Protein AF-A0A9P7KBS8-F1 (afdb_monomer_lite)

InterPro domains:
  IPR001563 Peptidase S10, serine carboxypeptidase [PF00450] (5-68)
  IPR029058 Alpha/Beta hydrolase fold [G3DSA:3.40.50.1820] (2-72)
  IPR029058 Alpha/Beta hydrolase fold [SSF53474] (4-68)

Foldseek 3Di:
DDPPDPCLDPVNCVVVVHDNPDRDDPDDPDDPCVPDDPDDDCVVPPVVVCCVPDPDDDDDDDCPDPVDHPVD

Radius of gyration: 18.94 Å; chains: 1; bounding box: 39×31×44 Å

Secondary structure (DSSP, 8-state):
-PSSPGGG-HHHHHHTT--TT----SS-SS-SSTT---SPPGGGTTHHHHHHHSS-------TT-SSS-S--

Organism: NCBI:txid117018

pLDDT: mean 93.21, std 6.56, range [59.62, 98.25]

Structure (mmCIF, N/CA/C/O backbone):
data_AF-A0A9P7KBS8-F1
#
_entry.id   AF-A0A9P7KBS8-F1
#
loop_
_atom_site.group_PDB
_atom_site.id
_atom_site.type_symbol
_atom_site.label_atom_id
_atom_site.label_alt_id
_atom_site.label_comp_id
_atom_site.label_asym_id
_atom_site.label_entity_id
_atom_site.label_seq_id
_atom_site.pdbx_PDB_ins_code
_atom_site.Cartn_x
_atom_site.Cartn_y
_atom_site.Cartn_z
_atom_site.occupancy
_atom_site.B_iso_or_equiv
_atom_site.auth_seq_id
_atom_site.auth_comp_id
_atom_site.auth_asym_id
_atom_site.auth_atom_id
_atom_site.pdbx_PDB_model_num
ATOM 1 N N . MET A 1 1 ? 18.121 -11.262 -7.040 1.00 59.62 1 MET A N 1
ATOM 2 C CA . MET A 1 1 ? 16.818 -10.967 -7.676 1.00 59.62 1 MET A CA 1
ATOM 3 C C . MET A 1 1 ? 16.965 -11.250 -9.159 1.00 59.62 1 MET A C 1
ATOM 5 O O . MET A 1 1 ? 17.995 -10.888 -9.714 1.00 59.62 1 MET A O 1
ATOM 9 N N . VAL A 1 2 ? 16.023 -11.967 -9.771 1.00 73.94 2 VAL A N 1
ATOM 10 C CA . VAL A 1 2 ? 16.090 -12.298 -11.204 1.00 73.94 2 VAL A CA 1
ATOM 11 C C . VAL A 1 2 ? 15.586 -11.097 -12.001 1.00 73.94 2 VAL A C 1
ATOM 13 O O . VAL A 1 2 ? 14.570 -10.510 -11.638 1.00 73.94 2 V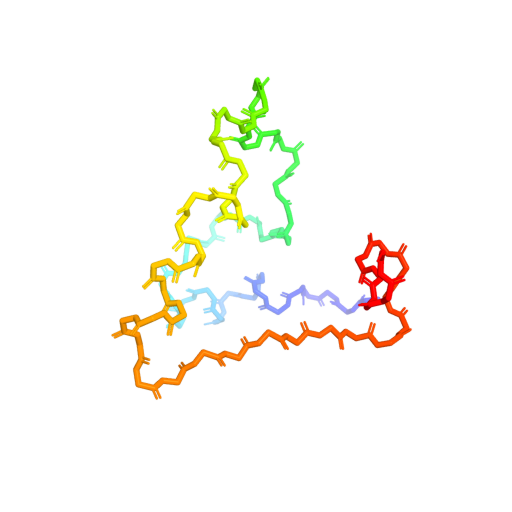AL A O 1
ATOM 16 N N . ALA A 1 3 ? 16.313 -10.716 -13.048 1.00 80.75 3 ALA A N 1
ATOM 17 C CA . ALA A 1 3 ? 15.902 -9.678 -13.985 1.00 80.75 3 ALA A CA 1
ATOM 18 C C . ALA A 1 3 ? 15.272 -10.310 -15.247 1.00 80.75 3 ALA A C 1
ATOM 20 O O . ALA A 1 3 ? 15.740 -11.370 -15.671 1.00 80.75 3 ALA A O 1
ATOM 21 N N . PRO A 1 4 ? 14.270 -9.662 -15.872 1.00 87.00 4 PRO A N 1
ATOM 22 C CA . PRO A 1 4 ? 13.584 -8.461 -15.389 1.00 87.00 4 PRO A CA 1
ATOM 23 C C . PRO A 1 4 ? 12.648 -8.764 -14.205 1.00 87.00 4 PRO A C 1
ATOM 25 O O . PRO A 1 4 ? 12.160 -9.884 -14.048 1.00 87.00 4 PRO A O 1
ATOM 28 N N . VAL A 1 5 ? 12.378 -7.742 -13.386 1.00 92.19 5 VAL A N 1
ATOM 29 C CA . VAL A 1 5 ? 11.304 -7.779 -12.377 1.00 92.19 5 VAL A CA 1
ATOM 30 C C . VAL A 1 5 ? 9.977 -8.094 -13.081 1.00 92.19 5 VAL A C 1
ATOM 32 O O . VAL A 1 5 ? 9.775 -7.685 -14.222 1.00 92.19 5 VAL A O 1
ATOM 35 N N . TYR A 1 6 ? 9.066 -8.828 -12.430 1.00 94.38 6 TYR A N 1
ATOM 36 C CA . TYR A 1 6 ? 7.850 -9.348 -13.075 1.00 94.38 6 TYR A CA 1
ATOM 37 C C . TYR A 1 6 ? 7.029 -8.260 -13.789 1.00 94.38 6 TYR A C 1
ATOM 39 O O . TYR A 1 6 ? 6.684 -8.425 -14.957 1.00 94.38 6 TYR A O 1
ATOM 47 N N . PHE A 1 7 ? 6.789 -7.126 -13.124 1.00 95.31 7 PHE A N 1
ATOM 48 C CA . PHE A 1 7 ? 6.048 -5.994 -13.692 1.00 95.31 7 PHE A CA 1
ATOM 49 C C . PHE A 1 7 ? 6.818 -5.203 -14.759 1.00 95.31 7 PHE A C 1
ATOM 51 O O . PHE A 1 7 ? 6.226 -4.367 -15.436 1.00 95.31 7 PHE A O 1
ATOM 58 N N . ASP A 1 8 ? 8.108 -5.485 -14.954 1.00 95.75 8 ASP A N 1
ATOM 59 C CA . ASP A 1 8 ? 8.920 -4.904 -16.022 1.00 95.75 8 ASP A CA 1
ATOM 60 C C . ASP A 1 8 ? 8.986 -5.755 -17.293 1.00 95.75 8 ASP A C 1
ATOM 62 O O . ASP A 1 8 ? 9.525 -5.296 -18.301 1.00 95.75 8 ASP A O 1
ATOM 66 N N . ARG A 1 9 ? 8.409 -6.962 -17.292 1.00 95.56 9 ARG A N 1
ATOM 67 C CA . ARG A 1 9 ? 8.326 -7.798 -18.493 1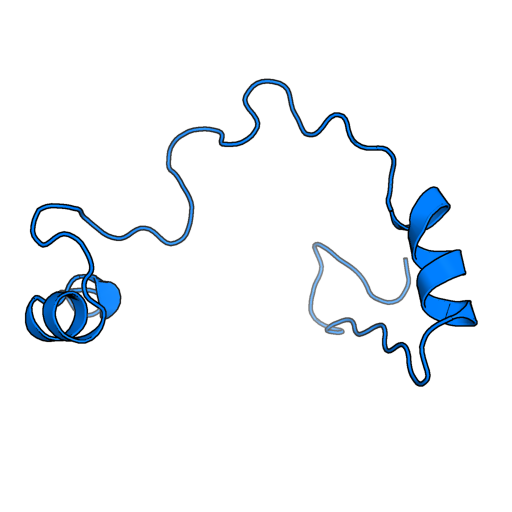.00 95.56 9 ARG A CA 1
ATOM 68 C C . ARG A 1 9 ? 7.372 -7.193 -19.528 1.00 95.56 9 ARG A C 1
ATOM 70 O O . ARG A 1 9 ? 6.268 -6.765 -19.194 1.00 95.56 9 ARG A O 1
ATOM 77 N N . GLU A 1 10 ? 7.764 -7.223 -20.801 1.00 95.88 10 GLU A N 1
ATOM 78 C CA . GLU A 1 10 ? 6.959 -6.677 -21.905 1.00 95.88 10 GLU A CA 1
ATOM 79 C C . GLU A 1 10 ? 5.607 -7.380 -22.066 1.00 95.88 10 GLU A C 1
ATOM 81 O O . GLU A 1 10 ? 4.586 -6.729 -22.297 1.00 95.88 10 GLU A O 1
ATOM 86 N N . ASP A 1 11 ? 5.585 -8.706 -21.915 1.00 96.56 11 ASP A N 1
ATOM 87 C CA . ASP A 1 11 ? 4.366 -9.502 -22.021 1.00 96.56 11 ASP A CA 1
ATOM 88 C C . ASP A 1 11 ? 3.371 -9.171 -20.901 1.00 96.56 11 ASP A C 1
ATOM 90 O O . ASP A 1 11 ? 2.179 -9.005 -21.166 1.00 96.56 11 ASP A O 1
ATOM 94 N N . VAL A 1 12 ? 3.864 -8.975 -19.674 1.00 97.06 12 VAL A N 1
ATOM 95 C CA . VAL A 1 12 ? 3.057 -8.528 -18.529 1.00 97.06 12 VAL A CA 1
ATOM 96 C C . VAL A 1 12 ? 2.522 -7.118 -18.763 1.00 97.06 12 VAL A C 1
ATOM 98 O O . VAL A 1 12 ? 1.316 -6.908 -18.640 1.00 97.06 12 VAL A O 1
ATOM 101 N N . LYS A 1 13 ? 3.373 -6.164 -19.166 1.00 97.81 13 LYS A N 1
ATOM 102 C CA . LYS A 1 13 ? 2.953 -4.78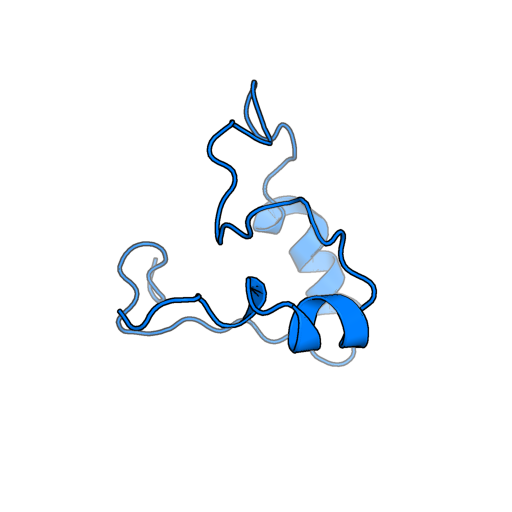1 -19.456 1.00 97.81 13 LYS A CA 1
ATOM 103 C C . LYS A 1 13 ? 1.861 -4.732 -20.518 1.00 97.81 13 LYS A C 1
ATOM 105 O O . LYS A 1 13 ? 0.856 -4.049 -20.331 1.00 97.81 13 LYS A O 1
ATOM 110 N N . LYS A 1 14 ? 2.009 -5.510 -21.592 1.00 97.88 14 LYS A N 1
ATOM 111 C CA . LYS A 1 14 ? 0.995 -5.622 -22.644 1.00 97.88 14 LYS A CA 1
ATOM 112 C C . LYS A 1 14 ? -0.318 -6.204 -22.116 1.00 97.88 14 LYS A C 1
ATOM 114 O O . LYS A 1 14 ? -1.375 -5.687 -22.461 1.00 97.88 14 LYS A O 1
ATOM 119 N N . ALA A 1 15 ? -0.257 -7.241 -21.281 1.00 98.25 15 ALA A N 1
ATOM 120 C CA . ALA A 1 15 ? -1.442 -7.905 -20.741 1.00 98.25 15 ALA A CA 1
ATOM 121 C C . ALA A 1 15 ? -2.276 -7.008 -19.807 1.00 98.25 15 ALA A C 1
ATOM 123 O O . ALA A 1 15 ? -3.499 -7.126 -19.794 1.00 98.25 15 ALA A O 1
ATOM 124 N N . ILE A 1 16 ? -1.636 -6.104 -19.054 1.00 97.50 16 ILE A N 1
ATOM 125 C CA . ILE A 1 16 ? -2.318 -5.172 -18.133 1.00 97.50 16 ILE A CA 1
ATOM 126 C C . ILE A 1 16 ? -2.503 -3.759 -18.710 1.00 97.50 16 ILE A C 1
ATOM 128 O O . ILE A 1 16 ? -2.925 -2.857 -17.990 1.00 97.50 16 ILE A O 1
ATOM 132 N N . HIS A 1 17 ? -2.170 -3.552 -19.988 1.00 97.75 17 HIS A N 1
ATOM 133 C CA . HIS A 1 17 ? -2.167 -2.240 -20.648 1.00 97.75 17 HIS A CA 1
ATOM 134 C C . HIS A 1 17 ? -1.300 -1.177 -19.939 1.00 97.75 17 HIS A C 1
ATOM 136 O O . HIS A 1 17 ? -1.641 0.007 -19.925 1.00 97.75 17 HIS A O 1
ATOM 142 N N . ALA A 1 18 ? -0.165 -1.580 -19.361 1.00 97.25 18 ALA A N 1
ATOM 143 C CA . ALA A 1 18 ? 0.807 -0.655 -18.787 1.00 97.25 18 ALA A CA 1
ATOM 144 C C . ALA A 1 18 ? 1.736 -0.058 -19.867 1.00 97.25 18 ALA A C 1
ATOM 146 O O . ALA A 1 18 ? 2.012 -0.712 -20.879 1.00 97.25 18 ALA A O 1
ATOM 147 N N . PRO A 1 19 ? 2.270 1.163 -19.663 1.00 96.75 19 PRO A N 1
ATOM 148 C CA . PRO A 1 19 ? 3.202 1.784 -20.602 1.00 96.75 19 PRO A CA 1
ATOM 149 C C . PRO A 1 19 ? 4.478 0.943 -20.811 1.00 96.75 19 PRO A C 1
ATOM 151 O O . PRO A 1 19 ? 5.119 0.562 -19.829 1.00 96.75 19 PRO A O 1
ATOM 154 N N . PRO A 1 20 ? 4.911 0.694 -22.065 1.00 93.81 20 PRO A N 1
ATOM 155 C CA . PRO A 1 20 ? 6.090 -0.133 -22.341 1.00 93.81 20 PRO A CA 1
ATOM 156 C C . PRO A 1 20 ? 7.404 0.551 -21.929 1.00 93.81 20 PRO A C 1
ATOM 158 O O . PRO A 1 20 ? 8.329 -0.110 -21.468 1.00 93.81 20 PRO A O 1
ATOM 161 N N . ASN A 1 21 ? 7.459 1.883 -22.027 1.00 93.75 21 ASN A N 1
ATOM 162 C CA . ASN A 1 21 ? 8.667 2.691 -21.822 1.00 93.75 21 ASN A CA 1
ATOM 163 C C . ASN A 1 21 ? 8.784 3.266 -20.401 1.00 93.75 21 ASN A C 1
ATOM 165 O O . ASN A 1 21 ? 9.408 4.305 -20.200 1.00 93.75 21 ASN A O 1
ATOM 169 N N . PHE A 1 22 ? 8.147 2.629 -19.422 1.00 91.88 22 PHE A N 1
ATOM 170 C CA . PHE A 1 22 ? 8.222 3.029 -18.021 1.00 91.88 22 PHE A CA 1
ATOM 171 C C . PHE A 1 22 ? 8.769 1.874 -17.192 1.00 91.88 22 PHE A C 1
ATOM 173 O O . PHE A 1 22 ? 8.333 0.738 -17.375 1.00 91.88 22 PHE A O 1
ATOM 180 N N . LYS A 1 23 ? 9.726 2.148 -16.305 1.00 93.12 23 LYS A N 1
ATOM 181 C CA . LYS A 1 23 ? 10.279 1.145 -15.392 1.00 93.12 23 LYS A CA 1
ATOM 182 C C . LYS A 1 23 ? 9.411 1.072 -14.142 1.00 93.12 23 LYS A C 1
ATOM 184 O O . LYS A 1 23 ? 9.091 2.103 -13.559 1.00 93.12 23 LYS A O 1
ATOM 189 N N . TRP A 1 24 ? 9.013 -0.128 -13.750 1.00 93.88 24 TRP A N 1
ATOM 190 C CA . TRP A 1 24 ? 8.220 -0.329 -12.547 1.00 93.88 24 TRP A CA 1
ATOM 191 C C . TRP A 1 24 ? 9.091 -0.198 -11.291 1.00 93.88 24 TRP A C 1
ATOM 193 O O . TR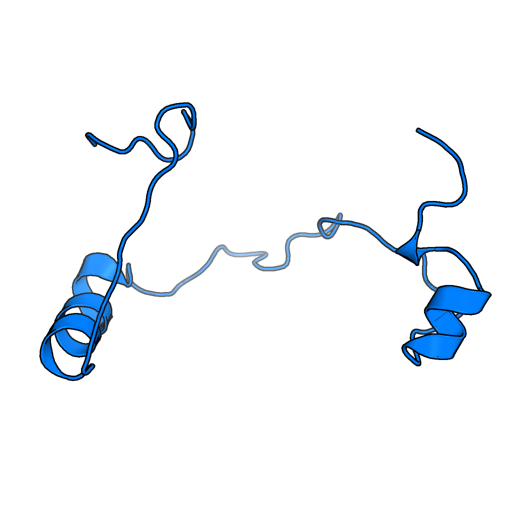P A 1 24 ? 10.214 -0.699 -11.236 1.00 93.88 24 TRP A O 1
ATOM 203 N N . PHE A 1 25 ? 8.539 0.450 -10.268 1.00 93.12 25 PHE A N 1
ATOM 204 C CA . PHE A 1 25 ? 9.123 0.559 -8.936 1.00 93.12 25 PHE A CA 1
ATOM 205 C C . PHE A 1 25 ? 8.028 0.309 -7.899 1.00 93.12 25 PHE A C 1
ATOM 207 O O . PHE A 1 25 ? 6.878 0.692 -8.113 1.00 93.12 25 PHE A O 1
ATOM 214 N N . GLU A 1 26 ? 8.387 -0.331 -6.787 1.00 93.00 26 GLU A N 1
ATOM 215 C CA . GLU A 1 26 ? 7.452 -0.630 -5.695 1.00 93.00 26 GLU A CA 1
ATOM 216 C C . GLU A 1 26 ? 6.999 0.645 -4.970 1.00 93.00 26 GLU A C 1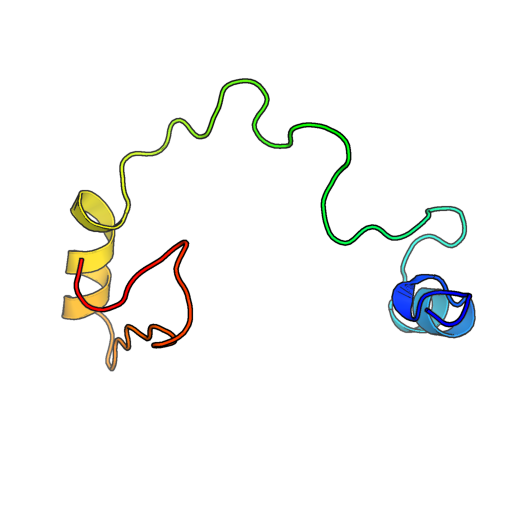
ATOM 218 O O . GLU A 1 26 ? 5.809 0.839 -4.733 1.00 93.00 26 GLU A O 1
ATOM 223 N N . CYS A 1 27 ? 7.945 1.545 -4.701 1.00 93.88 27 CYS A N 1
ATOM 224 C CA . CYS A 1 27 ? 7.709 2.871 -4.143 1.00 93.88 27 CYS A CA 1
ATOM 225 C C . CYS A 1 27 ? 8.270 3.934 -5.094 1.00 93.88 27 CYS A C 1
ATOM 227 O O . CYS A 1 27 ? 9.282 3.710 -5.760 1.00 93.88 27 CYS A O 1
ATOM 229 N N . SER A 1 28 ? 7.621 5.097 -5.147 1.00 94.12 28 SER A N 1
ATOM 230 C CA . SER A 1 28 ? 8.126 6.253 -5.892 1.00 94.12 28 SER A CA 1
ATOM 231 C C . SER A 1 28 ? 9.459 6.729 -5.306 1.00 94.12 28 SER A C 1
ATOM 233 O O . SER A 1 28 ? 9.585 6.855 -4.091 1.00 94.12 28 SER A O 1
ATOM 235 N N . GLU A 1 29 ? 10.433 7.042 -6.165 1.00 93.06 29 GLU A N 1
ATOM 236 C CA . GLU A 1 29 ? 11.703 7.667 -5.752 1.00 93.06 29 GLU A CA 1
ATOM 237 C C . GLU A 1 29 ? 11.532 9.143 -5.351 1.00 93.06 29 GLU A C 1
ATOM 239 O O . GLU A 1 29 ? 12.431 9.741 -4.765 1.00 93.06 29 GLU A O 1
ATOM 244 N N . VAL A 1 30 ? 10.378 9.736 -5.669 1.00 94.94 30 VAL A N 1
ATOM 245 C CA . VAL A 1 30 ? 9.999 11.096 -5.269 1.00 94.94 30 VAL A CA 1
ATOM 246 C C . VAL A 1 30 ? 8.835 11.067 -4.283 1.00 94.94 30 VAL A C 1
ATOM 248 O O . VAL A 1 30 ? 7.924 10.244 -4.420 1.00 94.94 30 VAL A O 1
ATOM 251 N N . ASP A 1 31 ? 8.838 11.995 -3.326 1.00 94.44 31 ASP A N 1
ATOM 252 C CA . ASP A 1 31 ? 7.777 12.117 -2.327 1.00 94.44 31 ASP A CA 1
ATOM 253 C C . ASP A 1 31 ? 6.421 12.385 -2.989 1.00 94.44 31 ASP A C 1
ATOM 255 O O . ASP A 1 31 ? 6.186 13.442 -3.579 1.00 94.44 31 ASP A O 1
ATOM 259 N N . VAL A 1 32 ? 5.494 11.436 -2.842 1.00 94.88 32 VAL A N 1
ATOM 260 C CA . VAL A 1 32 ? 4.101 11.597 -3.295 1.00 94.88 32 VAL A CA 1
ATOM 261 C C . VAL A 1 32 ? 3.317 12.572 -2.407 1.00 94.88 32 VAL A C 1
ATOM 263 O O . VAL A 1 32 ? 2.353 13.185 -2.861 1.00 94.88 32 VAL A O 1
ATOM 266 N N . PHE A 1 33 ? 3.779 12.774 -1.167 1.00 95.69 33 PHE A N 1
ATOM 267 C CA . PHE A 1 33 ? 3.312 13.798 -0.232 1.00 95.69 33 PHE A CA 1
ATOM 268 C C . PHE A 1 33 ? 4.460 14.766 0.104 1.00 95.69 33 PHE A C 1
ATOM 270 O O . PHE A 1 33 ? 5.022 14.698 1.197 1.00 95.69 33 PHE A O 1
ATOM 277 N N . PRO A 1 34 ? 4.814 15.707 -0.793 1.00 94.75 34 PRO A N 1
ATOM 278 C CA . PRO A 1 34 ? 6.004 16.558 -0.644 1.00 94.75 34 PRO A CA 1
ATOM 279 C C . PRO A 1 34 ? 5.939 17.533 0.545 1.00 94.75 34 PRO A C 1
ATOM 281 O O . PRO A 1 34 ? 6.921 18.196 0.865 1.00 94.75 34 PRO A O 1
ATOM 284 N N . LYS A 1 35 ? 4.769 17.667 1.179 1.00 95.81 35 LYS A N 1
ATOM 285 C CA . LYS A 1 35 ? 4.547 18.473 2.390 1.00 95.81 35 LYS A CA 1
ATOM 286 C C . LYS A 1 35 ? 3.968 17.643 3.544 1.00 95.81 35 LYS A C 1
ATOM 288 O O . LYS A 1 35 ? 3.438 18.216 4.491 1.00 95.81 35 LYS A O 1
ATOM 293 N N . GLY A 1 36 ? 4.050 16.315 3.446 1.00 94.75 36 GLY A N 1
ATOM 294 C CA . GLY A 1 36 ? 3.343 15.381 4.319 1.00 94.75 36 GLY A CA 1
ATOM 295 C C . GLY A 1 36 ? 1.858 15.233 3.970 1.00 94.75 36 GLY A C 1
ATOM 296 O O . GLY A 1 36 ? 1.299 16.011 3.190 1.00 94.75 36 GLY A O 1
ATOM 297 N N . ASP A 1 37 ? 1.232 14.201 4.533 1.00 93.88 37 ASP A N 1
ATOM 298 C CA . ASP A 1 37 ? -0.223 14.057 4.527 1.00 93.88 37 ASP A CA 1
ATOM 299 C C . ASP A 1 37 ? -0.828 15.031 5.553 1.00 93.88 37 ASP A C 1
ATOM 301 O O . ASP A 1 37 ? -0.427 15.054 6.716 1.00 93.88 37 ASP A O 1
ATOM 305 N N . ALA A 1 38 ? -1.767 15.864 5.103 1.00 94.81 38 ALA A N 1
ATOM 306 C CA . ALA A 1 38 ? -2.444 16.870 5.922 1.00 94.81 38 ALA A CA 1
ATOM 307 C C . ALA A 1 38 ? -3.776 16.372 6.513 1.00 94.81 38 ALA A C 1
ATOM 309 O O . ALA A 1 38 ? -4.499 17.145 7.148 1.00 94.81 38 ALA A O 1
ATOM 310 N N . SER A 1 39 ? -4.143 15.114 6.266 1.00 94.00 39 SER A N 1
ATOM 311 C CA . SER A 1 39 ? -5.359 14.516 6.798 1.00 94.00 39 SER A CA 1
ATOM 312 C C . SER A 1 39 ? -5.280 14.325 8.319 1.00 94.00 39 SER A C 1
ATOM 314 O O . SER A 1 39 ? -4.213 14.148 8.908 1.00 94.00 39 SER A O 1
ATOM 316 N N . LEU A 1 40 ? -6.436 14.387 8.985 1.00 95.69 40 LEU A N 1
ATOM 317 C CA . LEU A 1 40 ? -6.522 14.021 10.398 1.00 95.69 40 LEU A CA 1
ATOM 318 C C . LEU A 1 40 ? -6.424 12.495 10.542 1.00 95.69 40 LEU A C 1
ATOM 320 O O . LEU A 1 40 ? -6.934 11.779 9.676 1.00 95.69 40 LEU A O 1
ATOM 324 N N . PRO A 1 41 ? -5.873 11.976 11.657 1.00 94.06 41 PRO A N 1
ATOM 325 C CA . PRO A 1 41 ? -5.761 10.540 11.868 1.00 94.06 41 PRO A CA 1
ATOM 326 C C . PRO A 1 41 ? -7.118 9.830 11.715 1.00 94.06 41 PRO A C 1
ATOM 328 O O . PRO A 1 41 ? -8.077 10.164 12.428 1.00 94.06 41 PRO A O 1
ATOM 331 N N . PRO A 1 42 ? -7.233 8.827 10.825 1.00 94.44 42 PRO A N 1
ATOM 332 C CA . PRO A 1 42 ? -8.510 8.175 10.547 1.00 94.44 42 PRO A CA 1
ATOM 333 C C . PRO A 1 42 ? -9.058 7.416 11.761 1.00 94.44 42 PRO A C 1
ATOM 335 O O . PRO A 1 42 ? -10.275 7.313 11.914 1.00 94.44 42 PRO A O 1
ATOM 338 N N . ALA A 1 43 ? -8.181 6.958 12.661 1.00 93.12 43 ALA A N 1
ATOM 339 C CA . ALA A 1 43 ? -8.548 6.287 13.908 1.00 93.12 43 ALA A CA 1
ATOM 340 C C . ALA A 1 43 ? -9.416 7.157 14.839 1.00 93.12 43 ALA A C 1
ATOM 342 O O . ALA A 1 43 ? -10.256 6.627 15.559 1.00 93.12 43 ALA A O 1
ATOM 343 N N . LEU A 1 44 ? -9.251 8.485 14.794 1.00 93.31 44 LEU A N 1
ATOM 344 C CA . LEU A 1 44 ? -9.981 9.439 15.642 1.00 93.31 44 LEU A CA 1
ATOM 345 C C . LEU A 1 44 ? -11.147 10.124 14.918 1.00 93.31 44 LEU A C 1
ATOM 347 O O . LEU A 1 44 ? -11.872 10.909 15.524 1.00 93.31 44 LEU A O 1
ATOM 351 N N . THR A 1 45 ? -11.311 9.866 13.620 1.00 95.75 45 THR A N 1
ATOM 352 C CA . THR A 1 45 ? -12.285 10.570 12.779 1.00 95.75 45 THR A CA 1
ATOM 353 C C . THR A 1 45 ? -13.257 9.602 12.111 1.00 95.75 45 THR A C 1
ATOM 355 O O . THR A 1 45 ? -14.422 9.518 12.495 1.00 95.75 45 THR A O 1
ATOM 358 N N . VAL A 1 46 ? -12.802 8.856 11.107 1.00 95.75 46 VAL A N 1
ATOM 359 C CA . VAL A 1 46 ? -13.673 8.043 10.245 1.00 95.75 46 VAL A CA 1
ATOM 360 C C . VAL A 1 46 ? -13.847 6.608 10.735 1.00 95.75 46 VAL A C 1
ATOM 362 O O . VAL A 1 46 ? -14.917 6.036 10.534 1.00 95.75 46 VAL A O 1
ATOM 365 N N . LEU A 1 47 ? -12.846 6.029 11.405 1.00 96.00 47 LEU A N 1
ATOM 366 C CA . LEU A 1 47 ? -12.861 4.619 11.803 1.00 96.00 47 LEU A CA 1
ATOM 367 C C . LEU A 1 47 ? -14.032 4.249 12.738 1.00 96.00 47 LEU A C 1
ATOM 369 O O . LEU A 1 47 ? -14.667 3.229 12.464 1.00 96.00 47 LEU A O 1
ATOM 373 N N . PRO A 1 48 ? -14.414 5.059 13.752 1.00 96.19 48 PRO A N 1
ATOM 374 C CA . PRO A 1 48 ? -15.583 4.752 14.582 1.00 96.19 48 PRO A CA 1
ATOM 375 C C . PRO A 1 48 ? -16.871 4.627 13.760 1.00 96.19 48 PRO A C 1
ATOM 377 O O . PRO A 1 48 ? -17.640 3.687 13.927 1.00 96.19 48 PRO A O 1
ATOM 380 N N . ASN A 1 49 ? -17.072 5.527 12.791 1.00 97.44 49 ASN A N 1
ATOM 381 C CA . ASN A 1 49 ? -18.240 5.479 11.913 1.00 97.44 49 ASN A CA 1
ATOM 382 C C . ASN A 1 49 ? -18.245 4.234 11.012 1.00 97.44 49 ASN A C 1
ATOM 384 O O . ASN A 1 49 ? -19.315 3.702 10.727 1.00 97.44 49 ASN A O 1
ATOM 388 N N . VAL A 1 50 ? -17.075 3.777 10.551 1.00 96.75 50 VAL A N 1
ATOM 389 C CA . VAL A 1 50 ? -16.949 2.552 9.743 1.00 96.75 50 VAL A CA 1
ATOM 390 C C . VAL A 1 50 ? -17.286 1.315 10.574 1.00 96.75 50 VAL A C 1
ATOM 392 O O . VAL A 1 50 ? -17.983 0.438 10.064 1.00 96.75 50 VAL A O 1
ATOM 395 N N . ILE A 1 51 ? -16.855 1.263 11.839 1.00 97.19 51 ILE A N 1
ATOM 396 C CA . ILE A 1 51 ? -17.178 0.170 12.769 1.00 97.19 51 ILE A CA 1
ATOM 397 C C . ILE A 1 51 ? -18.692 0.059 12.965 1.00 97.19 51 ILE A C 1
ATOM 399 O O . ILE A 1 51 ? -19.239 -1.019 12.757 1.00 97.19 51 ILE A O 1
ATOM 403 N N . GLU A 1 52 ? -19.360 1.171 13.277 1.00 97.38 52 GLU A N 1
ATOM 404 C CA . GLU A 1 52 ? -20.799 1.182 13.579 1.00 97.38 52 GLU A CA 1
ATOM 405 C C . GLU A 1 52 ? -21.685 0.912 12.356 1.00 97.38 52 GLU A C 1
ATOM 407 O O . GLU A 1 52 ? -22.755 0.317 12.469 1.00 97.38 52 GLU A O 1
ATOM 412 N N . LYS A 1 53 ? -21.273 1.376 11.169 1.00 97.75 53 LYS A N 1
ATOM 413 C CA . LYS A 1 53 ? -22.126 1.338 9.967 1.00 97.75 53 LYS A CA 1
ATOM 414 C C . LYS A 1 53 ? -21.873 0.146 9.050 1.00 97.75 53 LYS A C 1
ATOM 416 O O . LYS A 1 53 ? -22.672 -0.089 8.145 1.00 97.75 53 LYS A O 1
ATOM 421 N N . SER A 1 54 ? -20.780 -0.588 9.236 1.00 97.56 54 SER A N 1
ATOM 422 C CA . SER A 1 54 ? -20.462 -1.747 8.396 1.00 97.56 54 SER A CA 1
ATOM 423 C C . SER A 1 54 ? -21.020 -3.026 9.007 1.00 97.56 54 SER A C 1
ATOM 425 O O . SER A 1 54 ? -20.930 -3.237 10.209 1.00 97.56 54 SER A O 1
ATOM 427 N N . ASN A 1 55 ? -21.507 -3.947 8.169 1.00 98.12 55 ASN A N 1
ATOM 428 C CA . ASN A 1 55 ? -21.953 -5.271 8.630 1.00 98.12 55 ASN A CA 1
ATOM 429 C C . ASN A 1 55 ? -20.834 -6.057 9.345 1.00 98.12 55 ASN A C 1
ATOM 431 O O . ASN A 1 55 ? -21.093 -6.908 10.190 1.00 98.12 55 ASN A O 1
ATOM 435 N N . ARG A 1 56 ? -19.575 -5.799 8.975 1.00 97.00 56 ARG A N 1
ATOM 436 C CA . ARG A 1 56 ? -18.398 -6.395 9.603 1.00 97.00 56 ARG A CA 1
ATOM 437 C C . ARG A 1 56 ? -17.182 -5.503 9.388 1.00 97.00 56 ARG A C 1
ATOM 439 O O . ARG A 1 56 ? -16.840 -5.214 8.244 1.00 97.00 56 ARG A O 1
ATOM 446 N N . THR A 1 57 ? -16.499 -5.167 10.477 1.00 96.38 57 THR A N 1
ATOM 447 C CA . THR A 1 57 ? -15.202 -4.481 10.461 1.00 96.38 57 THR A CA 1
ATOM 448 C C . THR A 1 57 ? -14.146 -5.388 11.080 1.00 96.38 57 THR A C 1
ATOM 450 O O . THR A 1 57 ? -14.403 -6.045 12.086 1.00 96.38 57 THR A O 1
ATOM 453 N N . VAL A 1 58 ? -12.973 -5.471 10.452 1.00 95.94 58 VAL A N 1
ATOM 454 C CA . VAL A 1 58 ? -11.865 -6.331 10.881 1.00 95.94 58 VAL A CA 1
ATOM 455 C C . VAL A 1 58 ? -10.582 -5.506 10.896 1.00 95.94 58 VAL A C 1
ATOM 457 O O . VAL A 1 58 ? -10.223 -4.929 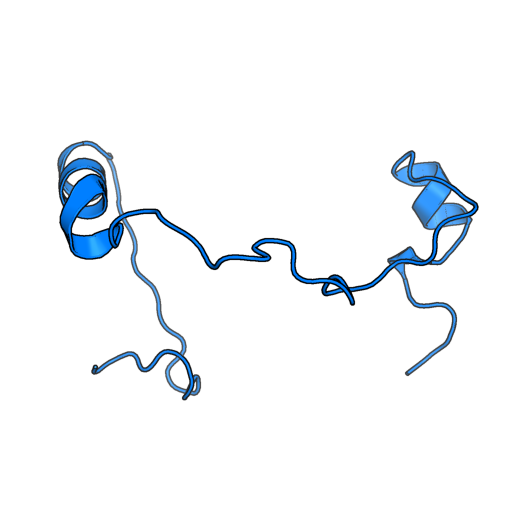9.874 1.00 95.94 58 VAL A O 1
ATOM 460 N N . ILE A 1 59 ? -9.901 -5.470 12.042 1.00 92.81 59 ILE A N 1
ATOM 461 C CA . ILE A 1 59 ? -8.597 -4.819 12.236 1.00 92.81 59 ILE A CA 1
ATOM 462 C C . ILE A 1 59 ? -7.582 -5.932 12.517 1.00 92.81 59 ILE A C 1
ATOM 464 O O . ILE A 1 59 ? -7.821 -6.762 13.393 1.00 92.81 59 ILE A O 1
ATOM 468 N N . ILE A 1 60 ? -6.501 -6.007 11.734 1.00 93.88 60 ILE A N 1
ATOM 469 C CA . ILE A 1 60 ? -5.516 -7.102 11.783 1.00 93.88 60 ILE A CA 1
ATOM 470 C C . ILE A 1 60 ? -4.110 -6.519 11.844 1.00 93.88 60 ILE A C 1
ATOM 472 O O . ILE A 1 60 ? -3.781 -5.617 11.079 1.00 93.88 60 ILE A O 1
ATOM 476 N N . HIS A 1 61 ? -3.281 -7.112 12.699 1.00 94.94 61 HIS A N 1
ATOM 477 C CA . HIS A 1 61 ? -1.858 -6.820 12.829 1.00 94.94 61 HIS A CA 1
ATOM 478 C C . HIS A 1 61 ? -1.043 -8.111 12.716 1.00 94.94 61 HIS A C 1
ATOM 480 O O . HIS A 1 61 ? -1.486 -9.180 13.146 1.00 94.94 61 HIS A O 1
ATOM 486 N N . GLY A 1 62 ? 0.158 -8.017 12.145 1.00 93.19 62 GLY A N 1
ATOM 487 C CA . GLY A 1 62 ? 1.137 -9.101 12.170 1.00 93.19 62 GLY A CA 1
ATOM 488 C C . GLY A 1 62 ? 1.973 -9.024 13.444 1.00 93.19 62 GLY A C 1
ATOM 489 O O . GLY A 1 62 ? 2.590 -8.002 13.706 1.00 93.19 62 GLY A O 1
ATOM 490 N N . HIS A 1 63 ? 2.043 -10.102 14.229 1.00 93.88 63 HIS A N 1
ATOM 491 C CA . HIS A 1 63 ? 2.750 -10.077 15.520 1.00 93.88 63 HIS A CA 1
ATOM 492 C C . HIS A 1 63 ? 4.273 -9.855 15.404 1.00 93.88 63 HIS A C 1
ATOM 494 O O . HIS A 1 63 ? 4.914 -9.464 16.371 1.00 93.88 63 HIS A O 1
ATOM 500 N N . ALA A 1 64 ? 4.853 -10.104 14.225 1.00 94.81 64 ALA A N 1
ATOM 501 C CA . ALA A 1 64 ? 6.270 -9.875 13.939 1.00 94.81 64 ALA A CA 1
ATOM 502 C C . ALA A 1 64 ? 6.545 -8.544 13.203 1.00 94.81 64 ALA A C 1
ATOM 504 O O . ALA A 1 64 ? 7.664 -8.336 12.734 1.00 94.81 64 ALA A O 1
ATOM 505 N N . ASP A 1 65 ? 5.543 -7.667 13.065 1.00 92.88 65 ASP A N 1
ATOM 506 C CA . ASP A 1 65 ? 5.725 -6.302 12.563 1.00 92.88 65 ASP A CA 1
ATOM 507 C C . ASP A 1 65 ? 6.120 -5.375 13.723 1.00 92.88 65 ASP A C 1
ATOM 509 O O . ASP A 1 65 ? 5.389 -5.225 14.702 1.00 92.88 65 ASP A O 1
ATOM 513 N N . PHE A 1 66 ? 7.298 -4.763 13.610 1.00 91.81 66 PHE A N 1
ATOM 514 C CA . PHE A 1 66 ? 7.839 -3.837 14.608 1.00 91.81 66 PHE A CA 1
ATOM 515 C C . PHE A 1 66 ? 7.752 -2.366 14.179 1.00 91.81 66 PHE A C 1
ATOM 517 O O . PHE A 1 66 ? 8.161 -1.491 14.941 1.00 91.81 66 PHE A O 1
ATOM 524 N N . ILE A 1 67 ? 7.228 -2.078 12.983 1.00 93.81 67 ILE A N 1
ATOM 525 C CA . ILE A 1 67 ? 6.856 -0.720 12.568 1.00 93.81 67 ILE A CA 1
ATOM 526 C C . ILE A 1 67 ? 5.451 -0.412 13.095 1.00 93.81 67 ILE A C 1
ATOM 528 O O . ILE A 1 67 ? 5.236 0.655 13.667 1.00 93.81 67 ILE A O 1
ATOM 532 N N . LEU A 1 68 ? 4.514 -1.355 12.945 1.00 91.25 68 LEU A N 1
ATOM 533 C CA . LEU A 1 68 ? 3.143 -1.263 13.456 1.00 91.25 68 LEU A CA 1
ATOM 534 C C . LEU A 1 68 ? 2.836 -2.430 14.408 1.00 91.25 68 LEU A C 1
ATOM 536 O O . LEU A 1 68 ? 2.336 -3.479 14.002 1.00 91.25 68 LEU A O 1
ATOM 540 N N . ILE A 1 69 ? 3.118 -2.224 15.695 1.00 91.06 69 ILE A N 1
ATOM 541 C CA . ILE A 1 69 ? 2.996 -3.246 16.745 1.00 91.06 69 ILE A CA 1
ATOM 542 C C . ILE A 1 69 ? 1.516 -3.479 17.105 1.00 91.06 69 ILE A C 1
ATOM 544 O O . ILE A 1 69 ? 0.732 -2.536 17.177 1.00 91.06 69 ILE A O 1
ATOM 548 N N . ALA A 1 70 ? 1.135 -4.740 17.337 1.00 86.62 70 ALA A N 1
ATOM 549 C CA . ALA A 1 70 ? -0.243 -5.124 17.675 1.00 86.62 70 ALA A CA 1
ATOM 550 C C . ALA A 1 70 ? -0.711 -4.616 19.054 1.00 86.62 70 ALA A C 1
ATOM 552 O O . ALA A 1 70 ? -1.862 -4.227 19.209 1.00 86.62 70 ALA A O 1
ATOM 553 N N . GLU A 1 71 ? 0.191 -4.611 20.036 1.00 79.75 71 GLU A N 1
ATOM 554 C CA . GLU A 1 71 ? -0.055 -4.181 21.419 1.00 79.75 71 GLU A CA 1
ATOM 555 C C . GLU A 1 71 ? 0.625 -2.824 21.661 1.00 79.75 71 GLU A C 1
ATOM 557 O O . GLU A 1 71 ? 1.631 -2.735 22.371 1.00 79.75 71 GLU A O 1
ATOM 562 N N . GLY A 1 72 ? 0.146 -1.803 20.947 1.00 65.94 72 GLY A N 1
ATOM 563 C CA . GLY A 1 72 ? 0.650 -0.426 21.024 1.00 65.94 72 GLY A CA 1
ATOM 564 C C . GLY A 1 72 ? 0.170 0.358 22.239 1.00 65.94 72 GLY A C 1
ATOM 565 O O . GLY A 1 72 ? -0.899 0.018 22.795 1.00 65.94 72 GLY A O 1
#

Sequence (72 aa):
MVAPVYFDREDVKKAIHAPPNFKWFECSEVDVFPKGDASLPPALTVLPNVIEKSNRTVIIHGHADFILIAEG